Protein AF-A0A1J5IAU0-F1 (afdb_monomer_lite)

Structure (mmCIF, N/CA/C/O backbone):
data_AF-A0A1J5IAU0-F1
#
_entry.id   AF-A0A1J5IAU0-F1
#
loop_
_atom_site.group_PDB
_atom_site.id
_atom_site.type_symbol
_atom_site.label_atom_id
_atom_site.label_alt_id
_atom_site.label_comp_id
_atom_site.label_asym_id
_atom_site.label_entity_id
_atom_site.label_seq_id
_atom_site.pdbx_PDB_ins_code
_atom_site.Cartn_x
_atom_site.Cartn_y
_atom_site.Cartn_z
_atom_site.occupancy
_atom_site.B_iso_or_equiv
_atom_site.auth_seq_id
_atom_site.auth_comp_id
_atom_site.auth_asym_id
_atom_site.auth_atom_id
_atom_site.pdbx_PDB_model_num
ATOM 1 N N . MET A 1 1 ? -11.737 -2.328 -2.898 1.00 75.31 1 MET A N 1
ATOM 2 C CA . MET A 1 1 ? -10.923 -1.157 -2.505 1.00 75.31 1 MET A CA 1
ATOM 3 C C . MET A 1 1 ? -9.479 -1.394 -2.881 1.00 75.31 1 MET A C 1
ATOM 5 O O . MET A 1 1 ? -9.019 -0.722 -3.786 1.00 75.31 1 MET A O 1
ATOM 9 N N . VAL A 1 2 ? -8.816 -2.379 -2.268 1.00 80.50 2 VAL A N 1
ATOM 10 C CA . VAL A 1 2 ? -7.496 -2.863 -2.705 1.00 80.50 2 VAL A CA 1
ATOM 11 C C . VAL A 1 2 ? -7.627 -3.752 -3.947 1.00 80.50 2 VAL A C 1
ATOM 13 O O . VAL A 1 2 ? -6.938 -3.527 -4.928 1.00 80.50 2 VAL A O 1
ATOM 16 N N . ASP A 1 3 ? -8.616 -4.650 -3.966 1.00 83.75 3 ASP A N 1
ATOM 17 C CA . ASP A 1 3 ? -9.018 -5.516 -5.096 1.00 83.75 3 ASP A CA 1
ATOM 18 C C . ASP A 1 3 ? -9.336 -4.772 -6.406 1.00 83.75 3 ASP A C 1
ATOM 20 O O . ASP A 1 3 ? -9.387 -5.379 -7.468 1.00 83.75 3 ASP A O 1
ATOM 24 N N . ARG A 1 4 ? -9.558 -3.454 -6.346 1.00 88.62 4 ARG A N 1
ATOM 25 C CA . ARG A 1 4 ? -9.864 -2.632 -7.527 1.00 88.62 4 ARG A CA 1
ATOM 26 C C . ARG A 1 4 ? -8.614 -2.124 -8.235 1.00 88.62 4 ARG A C 1
ATOM 28 O O . ARG A 1 4 ? -8.707 -1.668 -9.370 1.00 88.62 4 ARG A O 1
ATOM 35 N N . GLU A 1 5 ? -7.465 -2.167 -7.572 1.00 91.12 5 GLU A N 1
ATOM 36 C CA . GLU A 1 5 ? -6.192 -1.767 -8.157 1.00 91.12 5 GLU A CA 1
ATOM 37 C C . GLU A 1 5 ? -5.583 -2.970 -8.888 1.00 91.12 5 GLU A C 1
ATOM 39 O O . GLU A 1 5 ? -4.735 -3.674 -8.348 1.00 91.12 5 GLU A O 1
ATOM 44 N N . ALA A 1 6 ? -6.000 -3.188 -10.141 1.00 91.06 6 ALA A N 1
ATOM 45 C CA . ALA A 1 6 ? -5.550 -4.307 -10.986 1.00 91.06 6 ALA A CA 1
ATOM 46 C C . ALA A 1 6 ? -4.031 -4.326 -11.257 1.00 91.06 6 ALA A C 1
ATOM 48 O O . ALA A 1 6 ? -3.496 -5.292 -11.792 1.00 91.06 6 ALA A O 1
ATOM 49 N N . VAL A 1 7 ? -3.331 -3.250 -10.892 1.00 91.81 7 VAL A N 1
ATOM 50 C CA . VAL A 1 7 ? -1.869 -3.143 -10.930 1.00 91.81 7 VAL A CA 1
ATOM 51 C C . VAL A 1 7 ? -1.178 -3.929 -9.813 1.00 91.81 7 VAL A C 1
ATOM 53 O O . VAL A 1 7 ? 0.041 -4.097 -9.864 1.00 91.81 7 VAL A O 1
ATOM 56 N N . PHE A 1 8 ? -1.923 -4.407 -8.812 1.00 92.62 8 PHE A N 1
ATOM 57 C CA . PHE A 1 8 ? -1.400 -5.206 -7.714 1.00 92.62 8 PHE A CA 1
ATOM 58 C C . PHE A 1 8 ? -1.920 -6.639 -7.744 1.00 92.62 8 PHE A C 1
ATOM 60 O O . PHE A 1 8 ? -3.097 -6.889 -7.987 1.00 92.62 8 PHE A O 1
ATOM 67 N N . ALA A 1 9 ? -1.047 -7.572 -7.380 1.00 90.75 9 ALA A N 1
ATOM 68 C CA . ALA A 1 9 ? -1.442 -8.888 -6.902 1.00 90.75 9 ALA A CA 1
ATOM 69 C C . ALA A 1 9 ? -1.231 -8.979 -5.389 1.00 90.75 9 ALA A C 1
ATOM 71 O O . ALA A 1 9 ? -0.246 -8.459 -4.858 1.00 90.75 9 ALA A O 1
ATOM 72 N N . LEU A 1 10 ? -2.136 -9.674 -4.699 1.00 88.31 10 LEU A N 1
ATOM 73 C CA . LEU A 1 10 ? -1.934 -10.050 -3.303 1.00 88.31 10 LEU A CA 1
ATOM 74 C C . LEU A 1 10 ? -0.835 -11.112 -3.234 1.00 88.31 10 LEU A C 1
ATOM 76 O O . LEU A 1 10 ? -0.897 -12.125 -3.936 1.00 88.31 10 LEU A O 1
ATOM 80 N N . LYS A 1 11 ? 0.162 -10.909 -2.374 1.00 80.19 11 LYS A N 1
ATOM 81 C CA . LYS A 1 11 ? 1.168 -11.935 -2.109 1.00 80.19 11 LYS A CA 1
ATOM 82 C C . LYS A 1 11 ? 0.506 -13.074 -1.328 1.00 80.19 11 LYS A C 1
ATOM 84 O O . LYS A 1 11 ? 0.309 -12.985 -0.122 1.00 80.19 11 LYS A O 1
ATOM 89 N N . GLY A 1 12 ? 0.138 -14.142 -2.031 1.00 65.19 12 GLY A N 1
ATOM 90 C CA . GLY A 1 12 ? -0.421 -15.346 -1.422 1.00 65.19 12 GLY A CA 1
ATOM 91 C C . GLY A 1 12 ? 0.623 -16.090 -0.584 1.00 65.19 12 GLY A C 1
ATOM 92 O O . GLY A 1 12 ? 1.716 -16.389 -1.064 1.00 65.19 12 GLY A O 1
ATOM 93 N N . GLY A 1 13 ? 0.282 -16.397 0.665 1.00 60.88 13 GLY A N 1
ATOM 94 C CA . GLY A 1 13 ? 1.086 -17.214 1.570 1.00 60.88 13 GLY A CA 1
ATOM 95 C C . GLY A 1 13 ? 0.383 -17.417 2.911 1.00 60.88 13 GLY A C 1
ATOM 96 O O . GLY A 1 13 ? -0.437 -16.597 3.321 1.00 60.88 13 GLY A O 1
ATOM 97 N N . THR A 1 14 ? 0.689 -18.513 3.602 1.00 53.34 14 THR A N 1
ATOM 98 C CA . THR A 1 14 ? 0.208 -18.740 4.970 1.00 53.34 14 THR A CA 1
ATOM 99 C C . THR A 1 14 ? 0.964 -17.812 5.916 1.00 53.34 14 THR A C 1
ATOM 101 O O . THR A 1 14 ? 2.149 -18.019 6.173 1.00 53.34 14 THR A O 1
ATOM 104 N N . ALA A 1 15 ? 0.297 -16.786 6.440 1.00 61.44 15 ALA A N 1
ATOM 105 C CA . ALA A 1 15 ? 0.850 -15.986 7.526 1.00 61.44 15 ALA A CA 1
ATOM 106 C C . ALA A 1 15 ? 0.872 -16.824 8.817 1.00 61.44 15 ALA A C 1
ATOM 108 O O . ALA A 1 15 ? -0.163 -17.339 9.243 1.00 61.44 15 ALA A O 1
ATOM 109 N N . ILE A 1 16 ? 2.037 -16.964 9.457 1.00 57.19 16 ILE A N 1
ATOM 110 C CA . ILE A 1 16 ? 2.122 -17.526 10.812 1.00 57.19 16 ILE A CA 1
ATOM 111 C C . ILE A 1 16 ? 1.905 -16.381 11.798 1.00 57.19 16 ILE A C 1
ATOM 113 O O . ILE A 1 16 ? 2.826 -15.634 12.120 1.00 57.19 16 ILE A O 1
ATOM 117 N N . ASN A 1 17 ? 0.680 -16.263 12.296 1.00 63.12 17 ASN A N 1
ATOM 118 C CA . ASN A 1 17 ? 0.349 -15.362 13.392 1.00 63.12 17 ASN A CA 1
ATOM 119 C C . ASN A 1 17 ? 0.462 -16.130 14.718 1.00 63.12 17 ASN A C 1
ATOM 121 O O . ASN A 1 17 ? -0.514 -16.702 15.200 1.00 63.12 17 ASN A O 1
ATOM 125 N N . PHE A 1 18 ? 1.673 -16.214 15.279 1.00 59.09 18 PHE A N 1
ATOM 126 C CA . PHE A 1 18 ? 1.897 -16.888 16.562 1.00 59.09 18 PHE A CA 1
ATOM 127 C C . PHE A 1 18 ? 1.552 -15.951 17.723 1.00 59.09 18 PHE A C 1
ATOM 129 O O . PHE A 1 18 ? 2.302 -15.024 18.037 1.00 59.09 18 PHE A O 1
ATOM 136 N N . PHE A 1 19 ? 0.417 -16.201 18.373 1.00 64.81 19 PHE A N 1
ATOM 137 C CA . PHE A 1 19 ? -0.021 -15.452 19.547 1.00 64.81 19 PHE A CA 1
ATOM 138 C C . PHE A 1 19 ? -0.013 -16.354 20.782 1.00 64.81 19 PHE A C 1
ATOM 140 O O . PHE A 1 19 ? -0.649 -17.402 20.801 1.00 64.81 19 PHE A O 1
ATOM 147 N N . PHE A 1 20 ? 0.712 -15.940 21.823 1.00 67.69 20 PHE A N 1
ATOM 148 C CA . PHE A 1 20 ? 0.792 -16.652 23.106 1.00 67.69 20 PHE A CA 1
ATOM 149 C C . PHE A 1 20 ? -0.189 -16.098 24.165 1.00 67.69 20 PHE A C 1
ATOM 151 O O . PHE A 1 20 ? -0.332 -16.671 25.240 1.00 67.69 20 PHE A O 1
ATOM 158 N N . ARG A 1 21 ? -0.850 -14.963 23.892 1.00 65.38 21 ARG A N 1
ATOM 159 C CA . ARG A 1 21 ? -1.795 -14.278 24.795 1.00 65.38 21 ARG A CA 1
ATOM 160 C C . ARG A 1 21 ? -2.938 -13.655 24.000 1.00 65.38 21 ARG A C 1
ATOM 162 O O . ARG A 1 21 ? -2.759 -13.377 22.814 1.00 65.38 21 ARG A O 1
ATOM 169 N N . ASP A 1 22 ? -4.044 -13.363 24.685 1.00 64.06 22 ASP A N 1
ATOM 170 C CA . ASP A 1 22 ? -5.142 -12.574 24.128 1.00 64.06 22 ASP A CA 1
ATOM 171 C C . ASP A 1 22 ? -4.626 -11.210 23.666 1.00 64.06 22 ASP A C 1
ATOM 173 O O . ASP A 1 22 ? -4.083 -10.418 24.442 1.00 64.06 22 ASP A O 1
ATOM 177 N N . LEU A 1 23 ? -4.776 -10.950 22.370 1.00 63.25 23 LEU A N 1
ATOM 178 C CA . LEU A 1 23 ? -4.494 -9.660 21.766 1.00 63.25 23 LEU A CA 1
ATOM 179 C C . LEU A 1 23 ? -5.835 -9.000 21.450 1.00 63.25 23 LEU A C 1
ATOM 181 O O . LEU A 1 23 ? -6.455 -9.360 20.453 1.00 63.25 23 LEU A O 1
ATOM 185 N N . PRO A 1 24 ? -6.284 -8.020 22.255 1.00 66.88 24 PRO A N 1
ATOM 186 C CA . PRO A 1 24 ? -7.552 -7.332 22.012 1.00 66.88 24 PRO A CA 1
ATOM 187 C C . PRO A 1 24 ? -7.528 -6.462 20.743 1.00 66.88 24 PRO A C 1
ATOM 189 O O . PRO A 1 24 ? -8.561 -5.944 20.336 1.00 66.88 24 PRO A O 1
ATOM 192 N N . ARG A 1 25 ? -6.360 -6.306 20.101 1.00 71.62 25 ARG A N 1
ATOM 193 C CA . ARG A 1 25 ? -6.194 -5.573 18.843 1.00 71.62 25 ARG A CA 1
ATOM 194 C C . ARG A 1 25 ? -6.167 -6.519 17.645 1.00 71.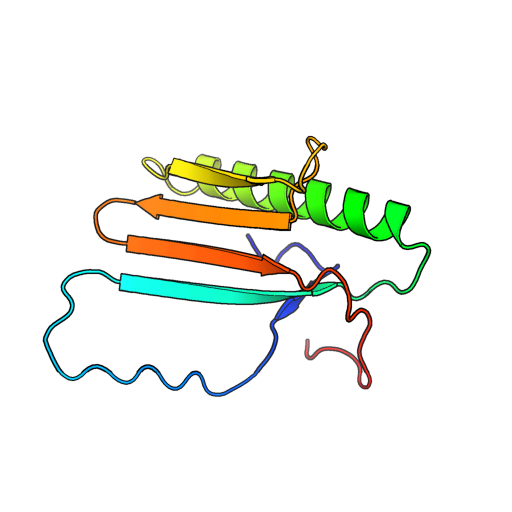62 25 ARG A C 1
ATOM 196 O O . ARG A 1 25 ? -5.433 -7.508 17.649 1.00 71.62 25 ARG A O 1
ATOM 203 N N . VAL A 1 26 ? -6.875 -6.151 16.582 1.00 79.88 26 VAL A N 1
ATOM 204 C CA . VAL A 1 26 ? -6.828 -6.855 15.293 1.00 79.88 26 VAL A CA 1
ATOM 205 C C . VAL A 1 26 ? -5.848 -6.126 14.378 1.00 79.88 26 VAL A C 1
ATOM 207 O O . VAL A 1 26 ? -6.051 -4.960 14.047 1.00 79.88 26 VAL A O 1
ATOM 210 N N . SER A 1 27 ? -4.774 -6.804 13.970 1.00 82.31 27 SER A N 1
ATOM 211 C CA . SER A 1 27 ? -3.811 -6.274 12.997 1.00 82.31 27 SER A CA 1
ATOM 212 C C . SER A 1 27 ? -3.766 -7.174 11.770 1.00 82.31 27 SER A C 1
ATOM 214 O O . SER A 1 27 ? -3.530 -8.371 11.908 1.00 82.31 27 SER A O 1
ATOM 216 N N . VAL A 1 28 ? -3.968 -6.601 10.585 1.00 85.50 28 VAL A N 1
ATOM 217 C CA . VAL A 1 28 ? -3.872 -7.312 9.301 1.00 85.50 28 VAL A CA 1
ATOM 218 C C . VAL A 1 28 ? -2.833 -6.621 8.432 1.00 85.50 28 VAL A C 1
ATOM 220 O O . VAL A 1 28 ? -2.909 -5.411 8.236 1.00 85.50 28 VAL A O 1
ATOM 223 N N . ASP A 1 29 ? -1.897 -7.384 7.880 1.00 87.44 29 ASP A N 1
ATOM 224 C CA . ASP A 1 29 ? -0.938 -6.886 6.898 1.00 87.44 29 ASP A CA 1
ATOM 225 C C . ASP A 1 29 ? -1.342 -7.413 5.507 1.00 87.44 29 ASP A C 1
ATOM 227 O O . ASP A 1 29 ? -1.575 -8.607 5.316 1.00 87.44 29 ASP A O 1
ATOM 231 N N . ILE A 1 30 ? -1.495 -6.502 4.546 1.00 90.19 30 ILE A N 1
ATOM 232 C CA . ILE A 1 30 ? -1.822 -6.782 3.146 1.00 90.19 30 ILE A CA 1
ATOM 233 C C . ILE A 1 30 ? -0.560 -6.533 2.324 1.00 90.19 30 ILE A C 1
ATOM 235 O O . ILE A 1 30 ? -0.254 -5.393 1.960 1.00 90.19 30 ILE A O 1
ATOM 239 N N . ASP A 1 31 ? 0.156 -7.612 2.026 1.00 91.00 31 ASP A N 1
ATOM 240 C CA . ASP A 1 31 ? 1.342 -7.585 1.174 1.00 91.00 31 ASP A CA 1
ATOM 241 C C . ASP A 1 31 ? 0.945 -7.582 -0.305 1.00 91.00 31 ASP A C 1
ATOM 243 O O . ASP A 1 31 ? 0.269 -8.495 -0.789 1.00 91.00 31 ASP A O 1
ATOM 247 N N . LEU A 1 32 ? 1.404 -6.573 -1.045 1.00 92.31 32 LEU A N 1
ATOM 248 C CA . LEU A 1 32 ? 1.092 -6.405 -2.464 1.00 92.31 32 LEU A CA 1
ATOM 249 C C . LEU A 1 32 ? 2.350 -6.491 -3.331 1.00 92.31 32 LEU A C 1
ATOM 251 O O . LEU A 1 32 ? 3.435 -6.048 -2.953 1.00 92.31 32 LEU A O 1
ATOM 255 N N . VAL A 1 33 ? 2.193 -7.018 -4.541 1.00 92.38 33 VAL A N 1
ATOM 256 C CA . VAL A 1 33 ? 3.225 -7.012 -5.584 1.00 92.38 33 VAL A CA 1
ATOM 257 C C . VAL A 1 33 ? 2.726 -6.186 -6.757 1.00 92.38 33 VAL A C 1
ATOM 259 O O . VAL A 1 33 ? 1.643 -6.444 -7.277 1.00 92.38 33 VAL A O 1
ATOM 262 N N . TYR A 1 34 ? 3.513 -5.194 -7.172 1.00 94.25 34 TYR A N 1
ATOM 263 C CA . TYR A 1 34 ? 3.221 -4.404 -8.364 1.00 94.25 34 TYR A CA 1
ATOM 264 C C . TYR A 1 34 ? 3.510 -5.225 -9.624 1.00 94.25 34 TYR A C 1
ATOM 266 O O . TYR A 1 34 ? 4.610 -5.759 -9.782 1.00 94.25 34 TYR A O 1
ATOM 274 N N . LEU A 1 35 ? 2.520 -5.348 -10.503 1.00 93.56 35 LEU A N 1
ATOM 275 C CA . LEU A 1 35 ? 2.557 -6.242 -11.658 1.00 93.56 35 LEU A CA 1
ATOM 276 C C . LEU A 1 35 ? 3.281 -5.653 -12.877 1.00 93.56 35 LEU A C 1
ATOM 278 O O . LEU A 1 35 ? 4.060 -6.387 -13.488 1.00 93.56 35 LEU A O 1
ATOM 282 N N . PRO A 1 36 ? 3.084 -4.376 -13.256 1.00 93.31 36 PRO A N 1
ATOM 283 C CA . PRO A 1 36 ? 3.790 -3.823 -14.405 1.00 93.31 36 PRO A CA 1
ATOM 284 C C . PRO A 1 36 ? 5.310 -3.810 -14.198 1.00 93.31 36 PRO A C 1
ATOM 286 O O . PRO A 1 36 ? 5.832 -3.359 -13.174 1.00 93.31 36 PRO A O 1
ATOM 289 N N . VAL A 1 37 ? 6.033 -4.302 -15.204 1.00 90.00 37 VAL A N 1
ATOM 290 C CA . VAL A 1 37 ? 7.496 -4.258 -15.247 1.00 90.00 37 VAL A CA 1
ATOM 291 C C . VAL A 1 37 ? 7.906 -3.058 -16.090 1.00 90.00 37 VAL A C 1
ATOM 293 O O . VAL A 1 37 ? 7.568 -2.974 -17.267 1.00 90.00 37 VAL A O 1
ATOM 296 N N . GLY A 1 38 ? 8.633 -2.124 -15.483 1.00 89.06 38 GLY A N 1
ATOM 297 C CA . GLY A 1 38 ? 9.075 -0.901 -16.144 1.00 89.06 38 GLY A CA 1
ATOM 298 C C . GLY A 1 38 ? 10.120 -0.141 -15.335 1.00 89.06 38 GLY A C 1
ATOM 299 O O . GLY A 1 38 ? 10.680 -0.655 -14.355 1.00 89.06 38 GLY A O 1
ATOM 300 N N . GLU A 1 39 ? 10.371 1.101 -15.741 1.00 94.44 39 GLU A N 1
ATOM 301 C CA . GLU A 1 39 ? 11.332 1.982 -15.079 1.00 94.44 39 GLU A CA 1
ATOM 302 C C . GLU A 1 39 ? 11.010 2.175 -13.597 1.00 94.44 39 GLU A C 1
ATOM 304 O O . GLU A 1 39 ? 9.853 2.318 -13.195 1.00 94.44 39 GLU A O 1
ATOM 309 N N . ARG A 1 40 ? 12.054 2.161 -12.763 1.00 92.75 40 ARG A N 1
ATOM 310 C CA . ARG A 1 40 ? 11.909 2.154 -11.300 1.00 92.75 40 ARG A CA 1
ATOM 311 C C . ARG A 1 40 ? 11.120 3.356 -10.794 1.00 92.75 40 ARG A C 1
ATOM 313 O O . ARG A 1 40 ? 10.173 3.185 -10.028 1.00 92.75 40 ARG A O 1
ATOM 320 N N . ASP A 1 41 ? 11.506 4.550 -11.222 1.00 94.19 41 ASP A N 1
ATOM 321 C CA . ASP A 1 41 ? 10.908 5.791 -10.732 1.00 94.19 41 ASP A CA 1
ATOM 322 C C . ASP A 1 41 ? 9.452 5.936 -11.172 1.00 94.19 41 ASP A C 1
ATOM 324 O O . ASP A 1 41 ? 8.627 6.447 -10.413 1.00 94.19 41 ASP A O 1
ATOM 328 N N . LEU A 1 42 ? 9.124 5.440 -12.368 1.00 95.19 42 LEU A N 1
ATOM 329 C CA . LEU A 1 42 ? 7.751 5.399 -12.855 1.00 95.19 42 LEU A CA 1
ATOM 330 C C . LEU A 1 42 ? 6.905 4.452 -12.000 1.00 95.19 42 LEU A C 1
ATOM 332 O O . LEU A 1 42 ? 5.891 4.883 -11.456 1.00 95.19 42 LEU A O 1
ATOM 336 N N . SER A 1 43 ? 7.367 3.216 -11.777 1.00 95.56 43 SER A N 1
ATOM 337 C CA . SER A 1 43 ? 6.636 2.259 -10.938 1.00 95.56 43 SER A CA 1
ATOM 338 C C . SER A 1 43 ? 6.411 2.778 -9.519 1.00 95.56 43 SER A C 1
ATOM 340 O O . SER A 1 43 ? 5.341 2.578 -8.959 1.00 95.56 43 SER A O 1
ATOM 342 N N . ILE A 1 44 ? 7.387 3.467 -8.919 1.00 96.31 44 ILE A N 1
ATOM 343 C CA . ILE A 1 44 ? 7.223 4.038 -7.574 1.00 96.31 44 ILE A CA 1
ATOM 344 C C . ILE A 1 44 ? 6.117 5.105 -7.553 1.00 96.31 44 ILE A C 1
ATOM 346 O O . ILE A 1 44 ? 5.325 5.143 -6.609 1.00 96.31 44 ILE A O 1
ATOM 350 N N . ARG A 1 45 ? 6.038 5.961 -8.580 1.00 97.19 45 ARG A N 1
ATOM 351 C CA . ARG A 1 45 ? 4.964 6.961 -8.700 1.00 97.19 45 ARG A CA 1
ATOM 352 C C . ARG A 1 45 ? 3.604 6.292 -8.868 1.00 97.19 45 ARG A C 1
ATOM 354 O O . ARG A 1 45 ? 2.679 6.627 -8.138 1.00 97.19 45 ARG A O 1
ATOM 361 N N . GLU A 1 46 ? 3.507 5.291 -9.736 1.00 97.12 46 GLU A N 1
ATOM 362 C CA . GLU A 1 46 ? 2.260 4.556 -9.979 1.00 97.12 46 GLU A CA 1
ATOM 363 C C . GLU A 1 46 ? 1.769 3.811 -8.728 1.00 97.12 46 GLU A C 1
ATOM 365 O O . GLU A 1 46 ? 0.579 3.849 -8.408 1.00 97.12 46 GLU A O 1
ATOM 370 N N . ILE A 1 47 ? 2.687 3.193 -7.976 1.00 97.06 47 ILE A N 1
ATOM 371 C CA . ILE A 1 47 ? 2.396 2.566 -6.678 1.00 97.06 47 ILE A CA 1
ATOM 372 C C . ILE A 1 47 ? 1.873 3.609 -5.688 1.00 97.06 47 ILE A C 1
ATOM 374 O O . ILE A 1 47 ? 0.858 3.377 -5.029 1.00 97.06 47 ILE A O 1
ATOM 378 N N . SER A 1 48 ? 2.541 4.761 -5.590 1.00 98.06 48 SER A N 1
ATOM 379 C CA . SER A 1 48 ? 2.117 5.858 -4.719 1.00 98.06 48 SER A CA 1
ATOM 380 C C . SER A 1 48 ? 0.709 6.344 -5.074 1.00 98.06 48 SER A C 1
ATOM 382 O O . SER A 1 48 ? -0.136 6.487 -4.191 1.00 98.06 48 SER A O 1
ATOM 384 N N . ASP A 1 49 ? 0.423 6.544 -6.359 1.00 97.94 49 ASP A N 1
ATOM 385 C CA . ASP A 1 49 ? -0.891 6.988 -6.826 1.00 97.94 49 ASP A CA 1
ATOM 386 C C . ASP A 1 49 ? -1.983 5.952 -6.536 1.00 97.94 49 ASP A C 1
ATOM 388 O O . ASP A 1 49 ? -3.089 6.311 -6.124 1.00 97.94 49 ASP A O 1
ATOM 392 N N . ALA A 1 50 ? -1.676 4.662 -6.699 1.00 97.69 50 ALA A N 1
ATOM 393 C CA . ALA A 1 50 ? -2.584 3.574 -6.353 1.00 97.69 50 ALA A CA 1
ATOM 394 C C . ALA A 1 50 ? -2.880 3.530 -4.845 1.00 97.69 50 ALA A C 1
ATOM 396 O O . ALA A 1 50 ? -4.038 3.409 -4.446 1.00 97.69 50 ALA A O 1
ATOM 397 N N . LEU A 1 51 ? -1.871 3.723 -3.991 1.00 98.00 51 LEU A N 1
ATOM 398 C CA . LEU A 1 51 ? -2.059 3.823 -2.540 1.00 98.00 51 LEU A CA 1
ATOM 399 C C . LEU A 1 51 ? -2.950 5.013 -2.148 1.00 98.00 51 LEU A C 1
ATOM 401 O O . LEU A 1 51 ? -3.826 4.863 -1.295 1.00 98.00 51 LEU A O 1
ATOM 405 N N .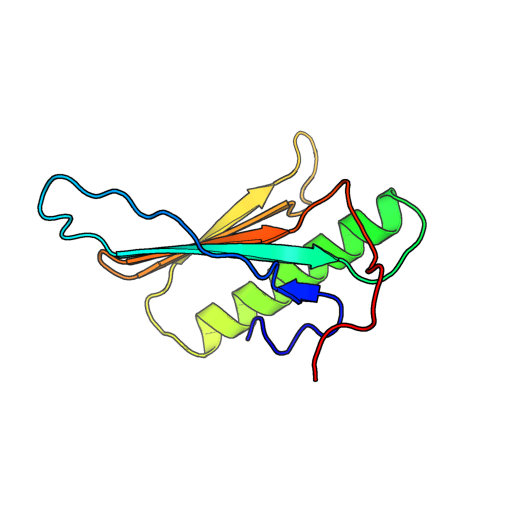 VAL A 1 52 ? -2.786 6.168 -2.800 1.00 98.00 52 VAL A N 1
ATOM 406 C CA . VAL A 1 52 ? -3.646 7.348 -2.587 1.00 98.00 52 VAL A CA 1
ATOM 407 C C . VAL A 1 52 ? -5.088 7.082 -3.041 1.00 98.00 52 VAL A C 1
ATOM 409 O O . VAL A 1 52 ? -6.043 7.508 -2.386 1.00 98.00 52 VAL A O 1
ATOM 412 N N . ARG A 1 53 ? -5.293 6.362 -4.152 1.00 97.69 53 ARG A N 1
ATOM 413 C CA . ARG A 1 53 ? -6.641 5.952 -4.583 1.00 97.69 53 ARG A CA 1
ATOM 414 C C . ARG A 1 53 ? -7.276 4.975 -3.600 1.00 97.69 53 ARG A C 1
ATOM 416 O O . ARG A 1 53 ? -8.451 5.147 -3.267 1.00 97.69 53 ARG A O 1
ATOM 423 N N . ILE A 1 54 ? -6.522 3.991 -3.109 1.00 96.44 54 ILE A N 1
ATOM 424 C CA . ILE A 1 54 ? -6.986 3.064 -2.071 1.00 96.44 54 ILE A CA 1
ATOM 425 C C . ILE A 1 54 ? -7.407 3.852 -0.831 1.00 96.44 54 ILE A C 1
ATOM 427 O O . ILE A 1 54 ? -8.526 3.660 -0.355 1.00 96.44 54 ILE A O 1
ATOM 431 N N . SER A 1 55 ? -6.570 4.773 -0.342 1.00 96.38 55 SER A N 1
ATOM 432 C CA . SER A 1 55 ? -6.855 5.518 0.886 1.00 96.38 55 SER A CA 1
ATOM 433 C C . SER A 1 55 ? -8.117 6.370 0.780 1.00 96.38 55 SER A C 1
ATOM 435 O O . SER A 1 55 ? -8.983 6.281 1.645 1.00 96.38 55 SER A O 1
ATOM 437 N N . ARG A 1 56 ? -8.275 7.118 -0.320 1.00 96.19 56 ARG A N 1
ATOM 438 C CA . ARG A 1 56 ? -9.477 7.930 -0.575 1.00 96.19 56 ARG A CA 1
ATOM 439 C C . ARG A 1 56 ? -10.735 7.073 -0.624 1.00 96.19 56 ARG A C 1
ATOM 441 O O . ARG A 1 56 ? -11.770 7.443 -0.075 1.00 96.19 56 ARG A O 1
ATOM 448 N N . ASN A 1 57 ? -10.649 5.905 -1.264 1.00 96.12 57 ASN A N 1
ATOM 449 C CA . ASN A 1 57 ? -11.757 4.962 -1.275 1.00 96.12 57 ASN A CA 1
ATOM 450 C C . ASN A 1 57 ? -12.080 4.481 0.150 1.00 96.12 57 ASN A C 1
ATOM 452 O O . ASN A 1 57 ? -13.263 4.422 0.484 1.00 96.12 57 ASN A O 1
ATOM 456 N N . VAL A 1 58 ? -11.069 4.158 0.975 1.00 94.88 58 VAL A N 1
ATOM 457 C CA . VAL A 1 58 ? -11.227 3.718 2.384 1.00 94.88 58 VAL A CA 1
ATOM 458 C C . VAL A 1 58 ? -11.978 4.754 3.190 1.00 94.88 58 VAL A C 1
ATOM 460 O O . VAL A 1 58 ? -13.055 4.446 3.699 1.00 94.88 58 VAL A O 1
ATOM 463 N N . GLU A 1 59 ? -11.487 5.987 3.194 1.00 95.00 59 GLU A N 1
ATOM 464 C CA . GLU A 1 59 ? -12.106 7.090 3.927 1.00 95.00 59 GLU A CA 1
ATOM 465 C C . GLU A 1 59 ? -13.546 7.352 3.468 1.00 95.00 59 GLU A C 1
ATOM 467 O O . GLU A 1 59 ? -14.420 7.607 4.293 1.00 95.00 59 GLU A O 1
ATOM 472 N N . SER A 1 60 ? -13.826 7.228 2.164 1.00 95.00 60 SER A N 1
ATOM 473 C CA . SER A 1 60 ? -15.176 7.456 1.628 1.00 95.00 60 SER A CA 1
ATOM 474 C C . SER A 1 60 ? -16.198 6.376 2.004 1.00 95.00 60 SER A C 1
ATOM 476 O O . SER A 1 60 ? -17.391 6.662 2.067 1.00 95.00 60 SER A O 1
ATOM 478 N N . ARG A 1 61 ? -15.760 5.127 2.216 1.00 94.94 61 ARG A N 1
ATOM 479 C CA . ARG A 1 61 ? -16.659 3.977 2.434 1.00 94.94 61 ARG A CA 1
ATOM 480 C C . ARG A 1 61 ? -16.752 3.547 3.888 1.00 94.94 61 ARG A C 1
ATOM 482 O O . ARG A 1 61 ? -17.727 2.897 4.250 1.00 94.94 61 ARG A O 1
ATOM 489 N N . ILE A 1 62 ? -15.742 3.860 4.695 1.00 94.38 62 ILE A N 1
ATOM 490 C CA . ILE A 1 62 ? -15.658 3.433 6.090 1.00 94.38 62 ILE A CA 1
ATOM 491 C C . ILE A 1 62 ? -15.434 4.678 6.957 1.00 94.38 62 ILE A C 1
ATOM 493 O O . ILE A 1 62 ? -14.296 5.041 7.251 1.00 94.38 62 ILE A O 1
ATOM 497 N N . PRO A 1 63 ? -16.512 5.360 7.381 1.00 93.19 63 PRO A N 1
ATOM 498 C CA . PRO A 1 63 ? -16.399 6.515 8.261 1.00 93.19 63 PRO A CA 1
ATOM 499 C C . PRO A 1 63 ? -15.652 6.179 9.558 1.00 93.19 63 PRO A C 1
ATOM 501 O O . PRO A 1 63 ? -15.789 5.088 10.120 1.00 93.19 63 PRO A O 1
ATOM 504 N N . GLY A 1 64 ? -14.865 7.138 10.045 1.00 94.06 64 GLY A N 1
ATOM 505 C CA . GLY A 1 64 ? -14.064 6.978 11.261 1.00 94.06 64 GLY A CA 1
ATOM 506 C C . GLY A 1 64 ? -12.730 6.254 11.059 1.00 94.06 64 GLY A C 1
ATOM 507 O O . GLY A 1 64 ? -12.015 6.044 12.037 1.00 94.06 64 GLY A O 1
ATOM 508 N N . THR A 1 65 ? -12.356 5.892 9.826 1.00 96.06 65 THR A N 1
ATOM 509 C CA . THR A 1 65 ? -10.987 5.444 9.539 1.00 96.06 65 THR A CA 1
ATOM 510 C C . THR A 1 65 ? -10.015 6.615 9.498 1.00 96.06 65 THR A C 1
ATOM 512 O O . THR A 1 65 ? -10.307 7.647 8.897 1.00 96.06 65 THR A O 1
ATOM 515 N N . LYS A 1 66 ? -8.818 6.413 10.043 1.00 96.56 66 LYS A N 1
ATOM 516 C CA . LYS A 1 66 ? -7.666 7.299 9.882 1.00 96.56 66 LYS A CA 1
ATOM 517 C C . LYS A 1 66 ? -6.636 6.643 8.969 1.00 96.56 66 LYS A C 1
ATOM 519 O O . LYS A 1 66 ? -6.192 5.527 9.243 1.00 96.56 66 LYS A O 1
ATOM 524 N N . ILE A 1 67 ? -6.219 7.354 7.925 1.00 97.44 67 ILE A N 1
ATOM 525 C CA . ILE A 1 67 ? -5.126 6.929 7.047 1.00 97.44 67 ILE A CA 1
ATOM 526 C C . ILE A 1 67 ? -3.812 7.527 7.544 1.00 97.44 67 ILE A C 1
ATOM 528 O O . ILE A 1 67 ? -3.696 8.734 7.750 1.00 97.44 67 ILE A O 1
ATOM 532 N N . VAL A 1 68 ? -2.794 6.683 7.699 1.00 97.75 68 VAL A N 1
ATOM 533 C CA . VAL A 1 68 ? -1.420 7.108 7.985 1.00 97.75 68 VAL A CA 1
ATOM 534 C C . VAL A 1 68 ? -0.511 6.622 6.854 1.00 97.75 68 VAL A C 1
ATOM 536 O O . VAL A 1 68 ? -0.238 5.420 6.774 1.00 97.75 68 VAL A O 1
ATOM 539 N N . PRO A 1 69 ? -0.045 7.513 5.961 1.00 97.69 69 PRO A N 1
ATOM 540 C CA . PRO A 1 69 ? 0.830 7.131 4.860 1.00 97.69 69 PRO A CA 1
ATOM 541 C C . PRO A 1 69 ? 2.260 6.845 5.326 1.00 97.69 69 PRO A C 1
ATOM 543 O O . PRO A 1 69 ? 2.795 7.525 6.201 1.00 97.69 69 PRO A O 1
ATOM 546 N N . LYS A 1 70 ? 2.913 5.878 4.679 1.00 97.56 70 LYS A N 1
ATOM 547 C CA . LYS A 1 70 ? 4.342 5.584 4.829 1.00 97.56 70 LYS A CA 1
ATOM 548 C C . LYS A 1 70 ? 5.085 6.181 3.637 1.00 97.56 70 LYS A C 1
ATOM 550 O O . LYS A 1 70 ? 5.081 5.602 2.552 1.00 97.56 70 LYS A O 1
ATOM 555 N N . LYS A 1 71 ? 5.709 7.343 3.815 1.00 97.06 71 LYS A N 1
ATOM 556 C CA . LYS A 1 71 ? 6.429 8.041 2.737 1.00 97.06 71 LYS A CA 1
ATOM 557 C C . LYS A 1 71 ? 7.834 7.482 2.509 1.00 97.06 71 LYS A C 1
ATOM 559 O O . LYS A 1 71 ? 8.493 7.030 3.446 1.00 97.06 71 LYS A O 1
ATOM 564 N N . ILE A 1 72 ? 8.304 7.552 1.268 1.00 95.62 72 ILE A N 1
ATOM 565 C CA . ILE A 1 72 ? 9.702 7.289 0.917 1.00 95.62 72 ILE A CA 1
ATOM 566 C C . ILE A 1 72 ? 10.570 8.417 1.490 1.00 95.62 72 ILE A C 1
ATOM 568 O O . ILE A 1 72 ? 10.218 9.591 1.406 1.00 95.62 72 ILE A O 1
ATOM 572 N N . LYS A 1 73 ? 11.719 8.076 2.086 1.00 94.12 73 LYS A N 1
ATOM 573 C CA . LYS A 1 73 ? 12.623 9.067 2.691 1.00 94.12 73 LYS A CA 1
ATOM 574 C C . LYS A 1 73 ? 13.024 10.130 1.658 1.00 94.12 73 LYS A C 1
ATOM 576 O O . LYS A 1 73 ? 13.568 9.792 0.614 1.00 94.12 73 LYS A O 1
ATOM 581 N N . GLY A 1 74 ? 12.788 11.402 1.983 1.00 93.62 74 GLY A N 1
ATOM 582 C CA . GLY A 1 74 ? 13.119 12.533 1.107 1.00 93.62 74 GLY A CA 1
ATOM 583 C C . GLY A 1 74 ? 12.149 12.747 -0.060 1.00 93.62 74 GLY A C 1
ATOM 584 O O . GLY A 1 74 ? 12.485 13.467 -0.991 1.00 93.62 74 GLY A O 1
ATOM 585 N N . SER A 1 75 ? 10.966 12.126 -0.032 1.00 94.56 75 SER A N 1
ATOM 586 C CA . SER A 1 75 ? 9.940 12.253 -1.067 1.00 94.56 75 SER A CA 1
ATOM 587 C C . SER A 1 75 ? 8.539 12.296 -0.452 1.00 94.56 75 SER A C 1
ATOM 589 O O . SER A 1 75 ? 8.309 11.787 0.644 1.00 94.56 75 SER A O 1
ATOM 591 N N . ASP A 1 76 ? 7.580 12.865 -1.180 1.00 96.12 76 ASP A N 1
ATOM 592 C CA . ASP A 1 76 ? 6.159 12.787 -0.835 1.00 96.12 76 ASP A CA 1
ATOM 593 C C . ASP A 1 76 ? 5.470 11.517 -1.348 1.00 96.12 76 ASP A C 1
ATOM 595 O O . ASP A 1 76 ? 4.300 11.297 -1.038 1.00 96.12 76 ASP A O 1
ATOM 599 N N . LEU A 1 77 ? 6.189 10.665 -2.087 1.00 97.75 77 LEU A N 1
ATOM 600 C CA . LEU A 1 77 ? 5.670 9.410 -2.625 1.00 97.75 77 LEU A CA 1
ATOM 601 C C . LEU A 1 77 ? 5.443 8.371 -1.525 1.00 97.75 77 LEU A C 1
ATOM 603 O O . LEU A 1 77 ? 6.237 8.228 -0.590 1.00 97.75 77 LEU A O 1
ATOM 607 N N . TRP A 1 78 ? 4.351 7.625 -1.653 1.00 98.00 78 TRP A N 1
ATOM 608 C CA . TRP A 1 78 ? 3.928 6.621 -0.689 1.00 98.00 78 TRP A CA 1
ATOM 609 C C . TRP A 1 78 ? 4.546 5.266 -1.039 1.00 98.00 78 TRP A C 1
ATOM 611 O O . TRP A 1 78 ? 4.529 4.819 -2.180 1.00 98.00 78 TRP A O 1
ATOM 621 N N . SER A 1 79 ? 5.074 4.603 -0.018 1.00 96.94 79 SER A N 1
ATOM 622 C CA . SER A 1 79 ? 5.601 3.231 -0.051 1.00 96.94 79 SER A CA 1
ATOM 623 C C . SER A 1 79 ? 4.665 2.217 0.607 1.00 96.94 79 SER A C 1
ATOM 625 O O . SER A 1 79 ? 4.946 1.026 0.622 1.00 96.94 79 SER A O 1
ATOM 627 N N . GLY A 1 80 ? 3.573 2.703 1.190 1.00 97.38 80 GLY A N 1
ATOM 628 C CA . GLY A 1 80 ? 2.552 1.941 1.891 1.00 97.38 80 GLY A CA 1
ATOM 629 C C . GLY A 1 80 ? 1.658 2.886 2.688 1.00 97.38 80 GLY A C 1
ATOM 630 O O . GLY A 1 80 ? 1.880 4.102 2.720 1.00 97.38 80 GLY A O 1
ATOM 631 N N . CYS A 1 81 ? 0.659 2.342 3.367 1.00 97.56 81 CYS A N 1
ATOM 632 C CA . CYS A 1 81 ? -0.157 3.092 4.318 1.00 97.56 81 CYS A CA 1
ATOM 633 C C . CYS A 1 81 ? -0.729 2.168 5.392 1.00 97.56 81 CYS A C 1
ATOM 635 O O . CYS A 1 81 ? -0.868 0.967 5.174 1.00 97.56 81 CYS A O 1
ATOM 637 N N . SER A 1 82 ? -1.104 2.736 6.537 1.00 97.00 82 SER A N 1
ATOM 638 C CA . SER A 1 82 ? -1.944 2.053 7.520 1.00 97.00 82 SER A CA 1
ATOM 639 C C . SER A 1 82 ? -3.320 2.702 7.604 1.00 97.00 82 SER A C 1
ATOM 641 O O . SER A 1 82 ? -3.442 3.926 7.559 1.00 97.00 82 SER A O 1
ATOM 643 N N . VAL A 1 83 ? -4.339 1.862 7.718 1.00 96.19 83 VAL A N 1
ATOM 644 C CA . VAL A 1 83 ? -5.728 2.218 7.982 1.00 96.19 83 VAL A CA 1
ATOM 645 C C . VAL A 1 83 ? -6.013 1.853 9.428 1.00 96.19 83 VAL A C 1
ATOM 647 O O . VAL A 1 83 ? -5.826 0.704 9.819 1.00 96.19 83 VAL A O 1
ATOM 650 N N . GLN A 1 84 ? -6.457 2.817 10.222 1.00 95.50 84 GLN A N 1
ATOM 651 C CA . GLN A 1 84 ? -6.745 2.622 11.642 1.00 95.50 84 GLN A CA 1
ATOM 652 C C . GLN A 1 84 ? -8.209 2.940 11.920 1.00 95.50 84 GLN A C 1
ATOM 654 O O . GLN A 1 84 ? -8.709 3.965 11.454 1.00 95.50 84 GLN A O 1
ATOM 659 N N . ARG A 1 85 ? -8.891 2.080 12.678 1.00 93.44 85 ARG A N 1
ATOM 660 C CA . ARG A 1 85 ? -10.259 2.304 13.159 1.00 93.44 85 ARG A CA 1
ATOM 661 C C . ARG A 1 85 ? -10.433 1.586 14.493 1.00 93.44 85 ARG A C 1
ATOM 663 O O . ARG A 1 85 ? -10.304 0.367 14.527 1.00 93.44 85 ARG A O 1
ATOM 670 N N . GLU A 1 86 ? -10.758 2.328 15.553 1.00 90.12 86 GLU A N 1
ATOM 671 C CA . GLU A 1 86 ? -10.855 1.783 16.921 1.00 90.12 86 GLU A CA 1
ATOM 672 C C . GLU A 1 86 ? -9.573 0.987 17.267 1.00 90.12 86 GLU A C 1
ATOM 674 O O . GLU A 1 86 ? -8.473 1.513 17.089 1.00 90.12 86 GLU A O 1
ATOM 679 N N . ASP A 1 87 ? -9.698 -0.275 17.681 1.00 87.38 87 ASP A N 1
ATOM 680 C CA . ASP A 1 87 ? -8.574 -1.159 18.025 1.00 87.38 87 ASP A CA 1
ATOM 681 C C . ASP A 1 87 ? -8.059 -1.997 16.835 1.00 87.38 87 ASP A C 1
ATOM 683 O O . ASP A 1 87 ? -7.242 -2.910 17.001 1.00 87.38 87 ASP A O 1
ATOM 687 N N . ALA A 1 88 ? -8.527 -1.701 15.616 1.00 89.50 88 ALA A N 1
ATOM 688 C CA . ALA A 1 88 ? -8.122 -2.380 14.393 1.00 89.50 88 ALA A CA 1
ATOM 689 C C . ALA A 1 88 ? -7.117 -1.552 13.581 1.00 89.50 88 ALA A C 1
ATOM 691 O O . ALA A 1 88 ? -7.282 -0.348 13.362 1.00 89.50 88 ALA A O 1
ATOM 692 N N . THR A 1 89 ? -6.075 -2.215 13.081 1.00 92.44 89 THR A 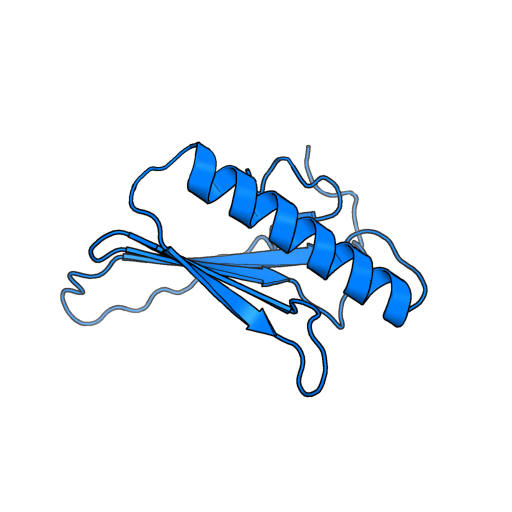N 1
ATOM 693 C CA . THR A 1 89 ? -5.099 -1.629 12.155 1.00 92.44 89 THR A CA 1
ATOM 694 C C . THR A 1 89 ? -4.891 -2.548 10.961 1.00 92.44 89 THR A C 1
ATOM 696 O O . THR A 1 89 ? -4.599 -3.729 11.117 1.00 92.44 89 THR A O 1
ATOM 699 N N . ILE A 1 90 ? -4.992 -1.999 9.756 1.00 92.19 90 ILE A N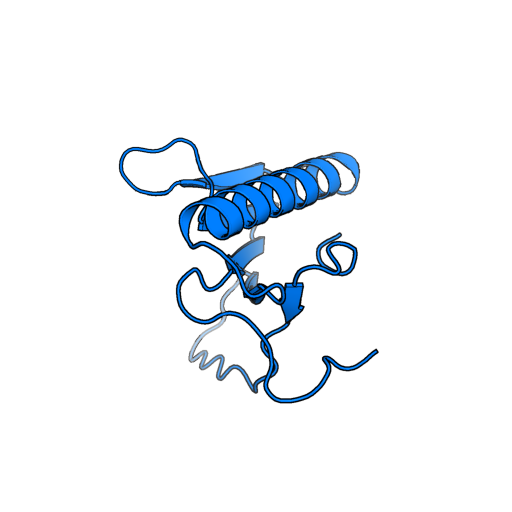 1
ATOM 700 C CA . ILE A 1 90 ? -4.650 -2.699 8.520 1.00 92.19 90 ILE A CA 1
ATOM 701 C C . ILE A 1 90 ? -3.461 -1.989 7.893 1.00 92.19 90 ILE A C 1
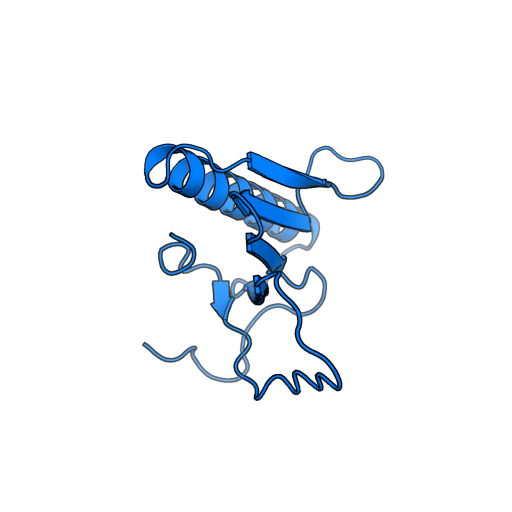ATOM 703 O O . ILE A 1 90 ? -3.540 -0.788 7.636 1.00 92.19 90 ILE A O 1
ATOM 707 N N . LYS A 1 91 ? -2.366 -2.695 7.627 1.00 94.00 91 LYS A N 1
ATOM 708 C CA . LYS A 1 91 ? -1.254 -2.159 6.838 1.00 94.00 91 LYS A CA 1
ATOM 709 C C . LYS A 1 91 ? -1.352 -2.656 5.410 1.00 94.00 91 LYS A C 1
ATOM 711 O O . LYS A 1 91 ? -1.695 -3.805 5.167 1.00 94.00 91 LYS A O 1
ATOM 716 N N . ILE A 1 92 ? -1.049 -1.776 4.471 1.00 95.25 92 ILE A N 1
ATOM 717 C CA . ILE A 1 92 ? -1.020 -2.066 3.043 1.00 95.25 92 ILE A CA 1
ATOM 718 C C . ILE A 1 92 ? 0.403 -1.786 2.581 1.00 95.25 92 ILE A C 1
ATOM 720 O O . ILE A 1 92 ? 0.842 -0.631 2.602 1.00 95.25 92 ILE A O 1
ATOM 724 N N . GLU A 1 93 ? 1.128 -2.842 2.214 1.00 94.12 93 GLU A N 1
ATOM 725 C CA . GLU A 1 93 ? 2.568 -2.794 1.952 1.00 94.12 93 GLU A CA 1
ATOM 726 C C . GLU A 1 93 ? 2.907 -3.383 0.571 1.00 94.12 93 GLU A C 1
ATOM 728 O O . GLU A 1 93 ? 3.080 -4.592 0.409 1.00 94.12 93 GLU A O 1
ATOM 733 N N . PRO A 1 94 ? 3.017 -2.529 -0.460 1.00 94.50 94 PRO A N 1
ATOM 734 C CA . PRO A 1 94 ? 3.565 -2.928 -1.749 1.00 94.50 94 PRO A CA 1
ATOM 735 C C . PRO A 1 94 ? 5.079 -3.168 -1.700 1.00 94.50 94 PRO A C 1
ATOM 737 O O . PRO A 1 94 ? 5.836 -2.391 -1.114 1.00 94.50 94 PRO A O 1
ATOM 740 N N . ASN A 1 95 ? 5.554 -4.195 -2.405 1.00 90.94 95 ASN A N 1
ATOM 741 C CA . ASN A 1 95 ? 6.984 -4.398 -2.624 1.00 90.94 95 ASN A CA 1
ATOM 742 C C . ASN A 1 95 ? 7.520 -3.412 -3.683 1.00 90.94 95 ASN A C 1
ATOM 744 O O . ASN A 1 95 ? 7.093 -3.426 -4.835 1.00 90.94 95 ASN A O 1
ATOM 748 N N . LEU A 1 96 ? 8.485 -2.567 -3.302 1.00 88.31 96 LEU A N 1
ATOM 749 C CA . LEU A 1 96 ? 9.102 -1.567 -4.193 1.00 88.31 96 LEU A CA 1
ATOM 750 C C . LEU A 1 96 ? 10.318 -2.088 -4.982 1.00 88.31 96 LEU A C 1
ATOM 752 O O . LEU A 1 96 ? 10.956 -1.331 -5.721 1.00 88.31 96 LEU A O 1
ATOM 756 N N . VAL A 1 97 ? 10.711 -3.342 -4.764 1.00 86.06 97 VAL A N 1
ATOM 757 C CA . VAL A 1 97 ? 11.892 -3.959 -5.382 1.00 86.06 97 VAL A CA 1
ATOM 758 C C . VAL A 1 97 ? 11.453 -5.059 -6.337 1.00 86.06 97 VAL A C 1
ATOM 760 O O . VAL A 1 97 ? 11.717 -4.972 -7.536 1.00 86.06 97 VAL A O 1
ATOM 763 N N . MET A 1 98 ? 10.753 -6.067 -5.816 1.00 82.00 98 MET A N 1
ATOM 764 C CA . MET A 1 98 ? 10.242 -7.185 -6.604 1.00 82.00 98 MET A CA 1
ATOM 765 C C . MET A 1 98 ? 8.936 -6.774 -7.285 1.00 82.00 98 MET A C 1
ATOM 767 O O . MET A 1 98 ? 7.986 -6.374 -6.614 1.00 82.00 98 MET A O 1
ATOM 771 N N . ARG A 1 99 ? 8.915 -6.863 -8.616 1.00 87.69 99 ARG A N 1
ATOM 772 C CA . ARG A 1 99 ? 7.794 -6.489 -9.487 1.00 87.69 99 ARG A CA 1
ATOM 773 C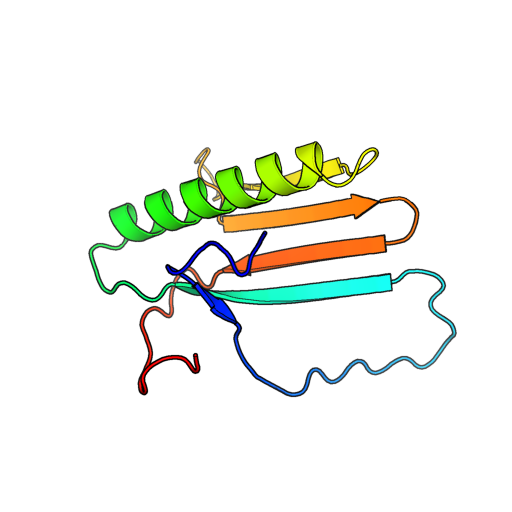 C . ARG A 1 99 ? 7.563 -7.582 -10.523 1.00 87.69 99 ARG A C 1
ATOM 775 O O . ARG A 1 99 ? 8.484 -8.338 -10.832 1.00 87.69 99 ARG A O 1
ATOM 782 N N . GLY A 1 100 ? 6.360 -7.622 -11.078 1.00 85.50 100 GLY A N 1
ATOM 783 C CA . GLY A 1 100 ? 5.946 -8.660 -12.011 1.00 85.50 100 GLY A CA 1
ATOM 784 C C . GLY A 1 100 ? 5.471 -9.933 -11.319 1.00 85.50 100 GLY A C 1
ATOM 785 O O . GLY A 1 100 ? 5.402 -10.034 -10.094 1.00 85.50 100 GLY A O 1
ATOM 786 N N . SER A 1 101 ? 5.118 -10.915 -12.139 1.00 86.25 101 SER A N 1
ATOM 787 C CA . SER A 1 101 ? 4.659 -12.230 -11.701 1.00 86.25 101 SER A CA 1
ATOM 788 C C . SER A 1 101 ? 5.237 -13.293 -12.632 1.00 86.25 101 SER A C 1
ATOM 790 O O . SER A 1 101 ? 5.408 -13.039 -13.823 1.00 86.25 101 SER A O 1
ATOM 792 N N . LEU A 1 102 ? 5.593 -14.458 -12.084 1.00 83.25 102 LEU A N 1
ATOM 793 C CA . LEU A 1 102 ? 6.096 -15.581 -12.885 1.00 83.25 102 LEU A CA 1
ATOM 794 C C . LEU A 1 102 ? 4.959 -16.273 -13.652 1.00 83.25 102 LEU A C 1
ATOM 796 O O . LEU A 1 102 ? 5.133 -16.677 -14.796 1.00 83.25 102 LEU A O 1
ATOM 800 N N . PHE A 1 103 ? 3.796 -16.381 -13.011 1.00 81.81 103 PHE A N 1
ATOM 801 C CA . PHE A 1 103 ? 2.554 -16.870 -13.596 1.00 81.81 103 PHE A CA 1
ATOM 802 C C . PHE A 1 103 ? 1.519 -15.747 -13.566 1.00 81.81 103 PHE A C 1
ATOM 804 O O . PHE A 1 103 ? 1.589 -14.917 -12.655 1.00 81.81 103 PHE A O 1
ATOM 811 N N . PRO A 1 104 ? 0.548 -15.725 -14.498 1.00 79.75 104 PRO A N 1
ATOM 812 C CA . PRO A 1 104 ? -0.549 -14.772 -14.436 1.00 79.75 104 PRO A CA 1
ATOM 813 C C . PRO A 1 104 ? -1.214 -14.803 -13.050 1.00 79.75 104 PRO A C 1
ATOM 815 O O . PRO A 1 104 ? -1.456 -15.897 -12.526 1.00 79.75 104 PRO A O 1
ATOM 818 N N . PRO A 1 105 ? -1.490 -13.642 -12.432 1.00 76.12 105 PRO A N 1
ATOM 819 C CA . PRO A 1 105 ? -2.208 -13.604 -11.167 1.00 76.12 105 PRO A CA 1
ATOM 820 C C . PRO A 1 105 ? -3.593 -14.238 -11.345 1.00 76.12 105 PRO A C 1
ATOM 822 O O . PRO A 1 105 ? -4.228 -14.064 -12.386 1.00 76.12 105 PRO A O 1
ATOM 825 N N . GLY A 1 106 ? -4.035 -15.006 -10.345 1.00 68.44 106 GLY A N 1
ATOM 826 C CA . GLY A 1 106 ? -5.354 -15.639 -10.365 1.00 68.44 106 GLY A CA 1
ATOM 827 C C . GLY A 1 106 ? -6.466 -14.597 -10.515 1.00 68.44 106 GLY A C 1
ATOM 828 O O . GLY A 1 106 ? -6.382 -13.525 -9.915 1.00 68.44 106 GLY A O 1
ATOM 829 N N . THR A 1 107 ? -7.464 -14.913 -11.342 1.00 51.94 107 THR A N 1
ATOM 830 C CA . THR A 1 107 ? -8.706 -14.139 -11.526 1.00 51.94 107 THR A CA 1
ATOM 831 C C . THR A 1 107 ? -9.637 -14.238 -10.334 1.00 51.94 107 THR A C 1
ATOM 833 O O . THR A 1 107 ? -9.778 -15.370 -9.817 1.00 51.94 107 THR A O 1
#

Sequence (107 aa):
MVDREAVFALKGGTAINFFFRDLPRVSVDIDLVYLPVGERDLSIREISDALVRISRNVESRIPGTKIVPKKIKGSDLWSGCSVQREDATIKIEPNLVMRGSLFPPGT

Radius of gyration: 14.74 Å; chains: 1; bounding box: 30×32×41 Å

Foldseek 3Di:
DLVVPPQKDFPDDDDPPDDPDDDPAAEAETEIAGADDDDLVVSQQVVQVSQVVVVVVCCVPPPQWDKAFDDDVPDPGGQWIWIDHDRYIYTYGYDSPHHHDPDPHDD

Secondary structure (DSSP, 8-state):
--TT-TTEEE---------SS---SEEEEEEEEE-----HHHHHHHHHHHHHHHHHHHHHHSTT-EEEEEEPTTSS-EEEEEEEETTEEEEEEEEEEEES-SSPPP-

pLDDT: mean 87.8, std 11.83, range [51.94, 98.06]